Protein AF-A0A6L3JQH7-F1 (afdb_monomer)

Nearest PDB structures (foldseek):
  4fu6-assembly1_A  TM=2.295E-01  e=2.968E+00  Homo sapiens
  7hh4-assembly3_C  TM=2.468E-01  e=4.297E+00  Homo sapiens

Foldseek 3Di:
DPDPQDDPVNLLVPDFVVLVLVLLAWDFDPPDPDPFTKTFHADPVRHTDPQRMWTADPVRQWIARPVVRDIDGLLRVCLVCVVSHPPDDPPQDSVNSSSVVSCVSVVNDDPPPPPPPVVPPPPDDPDDPVVDDDDDDDPPD

Organism: NCBI:txid246787

Sequence (141 aa):
MWNGDLTYDDFLQRLNIQDILIDAGYHLNKRDGLRYPSYVRMDSEGRRIRGDKFIVMPNGKCCFKAQEQKVYNIISFIKEYPQFFAEYRAGVSPDRLVNLVCNRLLNHPIEERSTRIIQPKRDVKPFDITDYEIHRFNPQD

Secondary structure (DSSP, 8-state):
-------HHHHHHH--HHHHHHHTT-EE-TTS--SS-EEEEE-TTSPEEEEEEEEE-TTSSEEEETTTTEEEEHHHHHHH-GGGSTT--TT--HHHHHHHHHHHHTT-PPP------------SPPP-GGGS------TT-

Mean predicted aligned error: 11.46 Å

Solvent-accessible surface area (backbone atoms only — not comparable to full-atom values): 9009 Å² total; per-residue (Å²): 132,84,71,92,71,79,50,75,65,52,50,65,70,76,53,45,33,62,59,55,40,43,68,48,58,31,40,79,49,88,84,71,88,61,95,50,62,31,32,33,34,59,45,98,86,70,46,73,45,81,88,51,47,37,35,41,43,95,85,37,49,33,32,34,30,75,94,74,75,42,77,29,38,61,60,56,42,42,59,73,48,43,88,46,44,91,83,57,50,95,88,61,50,58,70,56,46,44,52,54,53,54,30,54,76,68,71,45,88,71,82,80,73,68,75,77,74,69,69,74,78,82,83,61,80,75,93,54,75,85,83,52,87,80,84,74,88,64,94,84,118

pLDDT: mean 84.62, std 13.69, range [33.5, 96.81]

Structure (mmCIF, N/CA/C/O backbone):
data_AF-A0A6L3JQH7-F1
#
_entry.id   AF-A0A6L3JQH7-F1
#
loop_
_atom_site.group_PDB
_atom_site.id
_atom_site.type_symbol
_atom_site.label_atom_id
_atom_site.label_alt_id
_atom_site.label_comp_id
_atom_site.label_asym_id
_atom_site.label_entity_id
_atom_site.label_seq_id
_atom_site.pdbx_PDB_ins_code
_atom_site.Cartn_x
_atom_site.Cartn_y
_atom_site.Cartn_z
_atom_site.occupancy
_atom_site.B_iso_or_equiv
_atom_site.auth_seq_id
_atom_site.auth_comp_id
_atom_site.auth_asym_id
_atom_site.auth_atom_id
_atom_site.pdbx_PDB_model_num
ATOM 1 N N . MET A 1 1 ? 1.949 -12.849 29.657 1.00 33.50 1 MET A N 1
ATOM 2 C CA . MET A 1 1 ? 1.418 -13.629 28.521 1.00 33.50 1 MET A CA 1
ATOM 3 C C . MET A 1 1 ? 1.132 -12.626 27.417 1.00 33.50 1 MET A C 1
ATOM 5 O O . MET A 1 1 ? 0.281 -11.771 27.615 1.00 33.50 1 MET A O 1
ATOM 9 N N . TRP A 1 2 ? 1.948 -12.602 26.362 1.00 35.94 2 TRP A N 1
ATOM 10 C CA . TRP A 1 2 ? 1.758 -11.697 25.224 1.00 35.94 2 TRP A CA 1
ATOM 11 C C . TRP A 1 2 ? 0.593 -12.255 24.404 1.00 35.94 2 TRP A C 1
ATOM 13 O O . TRP A 1 2 ? 0.719 -13.316 23.797 1.00 35.94 2 TRP A O 1
ATOM 23 N N . ASN A 1 3 ? -0.568 -11.607 24.489 1.00 40.75 3 ASN A N 1
ATOM 24 C CA . ASN A 1 3 ? -1.691 -11.901 23.603 1.00 40.75 3 ASN A CA 1
ATOM 25 C C . ASN A 1 3 ? -1.202 -11.682 22.168 1.00 40.75 3 ASN A C 1
ATOM 27 O O . ASN A 1 3 ? -0.488 -10.712 21.940 1.00 40.75 3 ASN A O 1
ATOM 31 N N . GLY A 1 4 ? -1.514 -12.606 21.257 1.00 53.91 4 GLY A N 1
ATOM 32 C CA . GLY A 1 4 ? -0.961 -12.729 19.900 1.00 53.91 4 GLY A CA 1
ATOM 33 C C . GLY A 1 4 ? -1.276 -11.591 18.921 1.00 53.91 4 GLY A C 1
ATOM 34 O O . GLY A 1 4 ? -1.608 -11.857 17.770 1.00 53.91 4 GLY A O 1
ATOM 35 N N . ASP A 1 5 ? -1.163 -10.344 19.363 1.00 60.66 5 ASP A N 1
ATOM 36 C CA . ASP A 1 5 ? -1.181 -9.150 18.538 1.00 60.66 5 ASP A CA 1
ATOM 37 C C . ASP A 1 5 ? 0.161 -9.071 17.794 1.00 60.66 5 ASP A C 1
ATOM 39 O O . ASP A 1 5 ? 1.214 -8.876 18.406 1.00 60.66 5 ASP A O 1
ATOM 43 N N . LEU A 1 6 ? 0.139 -9.265 16.471 1.00 67.00 6 LEU A N 1
ATOM 44 C CA . LEU A 1 6 ? 1.335 -9.101 15.643 1.00 67.00 6 LEU A CA 1
ATOM 45 C C . LEU A 1 6 ? 1.865 -7.672 15.763 1.00 67.00 6 LEU A C 1
ATOM 47 O O . LEU A 1 6 ? 1.110 -6.698 15.689 1.00 67.00 6 LEU A O 1
ATOM 51 N N . THR A 1 7 ? 3.180 -7.552 15.931 1.00 77.75 7 THR A N 1
ATOM 52 C CA . THR A 1 7 ? 3.836 -6.250 15.986 1.00 77.75 7 THR A CA 1
ATOM 53 C C . THR A 1 7 ? 4.072 -5.707 14.583 1.00 77.75 7 THR A C 1
ATOM 55 O O . THR A 1 7 ? 4.025 -6.426 13.585 1.00 77.75 7 THR A O 1
ATOM 58 N N . TYR A 1 8 ? 4.363 -4.411 14.487 1.00 74.88 8 TYR A N 1
ATOM 59 C CA . TYR A 1 8 ? 4.655 -3.801 13.195 1.00 74.88 8 TYR A CA 1
ATOM 60 C C . TYR A 1 8 ? 5.858 -4.452 12.483 1.00 74.88 8 TYR A C 1
ATOM 62 O O . TYR A 1 8 ? 5.837 -4.645 11.265 1.00 74.88 8 TYR A O 1
ATOM 70 N N . ASP A 1 9 ? 6.880 -4.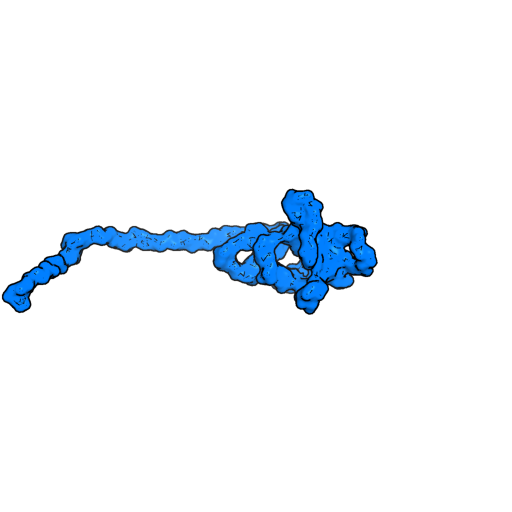835 13.249 1.00 82.62 9 ASP A N 1
ATOM 71 C CA . ASP A 1 9 ? 8.067 -5.498 12.712 1.00 82.62 9 ASP A CA 1
ATOM 72 C C . ASP A 1 9 ? 7.724 -6.876 12.124 1.00 82.62 9 ASP A C 1
ATOM 74 O O . ASP A 1 9 ? 8.203 -7.225 11.045 1.00 82.62 9 ASP A O 1
ATOM 78 N N . ASP A 1 10 ? 6.790 -7.610 12.746 1.00 84.25 10 ASP A N 1
ATOM 79 C CA . ASP A 1 10 ? 6.310 -8.888 12.212 1.00 84.25 10 ASP A CA 1
ATOM 80 C C . ASP A 1 10 ? 5.712 -8.736 10.806 1.00 84.25 10 ASP A C 1
ATOM 82 O O . ASP A 1 10 ? 5.978 -9.562 9.927 1.00 84.25 10 ASP A O 1
ATOM 86 N N . PHE A 1 11 ? 4.933 -7.675 10.557 1.00 85.12 11 PHE A N 1
ATOM 87 C CA . PHE A 1 11 ? 4.382 -7.415 9.223 1.00 85.12 11 PHE A CA 1
ATOM 88 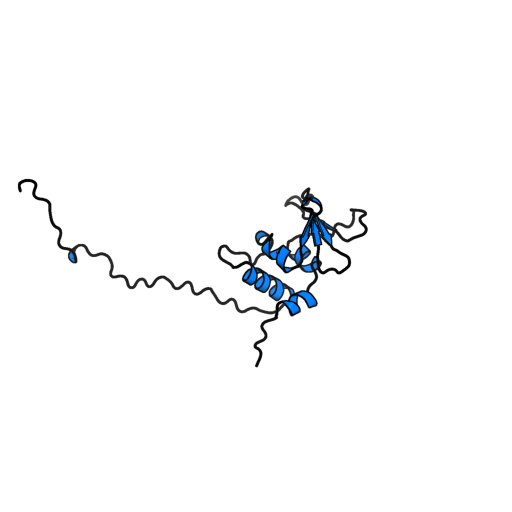C C . PHE A 1 11 ? 5.488 -7.146 8.206 1.00 85.12 11 PHE A C 1
ATOM 90 O O . PHE A 1 11 ? 5.460 -7.694 7.104 1.00 85.12 11 PHE A O 1
ATOM 97 N N . LEU A 1 12 ? 6.484 -6.337 8.577 1.00 84.19 12 LEU A N 1
ATOM 98 C CA . LEU A 1 12 ? 7.611 -6.023 7.703 1.00 84.19 12 LEU A CA 1
ATOM 99 C C . LEU A 1 12 ? 8.453 -7.252 7.375 1.00 84.19 12 LEU A C 1
ATOM 101 O O . LEU A 1 12 ? 8.997 -7.327 6.273 1.00 84.19 12 LEU A O 1
ATOM 105 N N . GLN A 1 13 ? 8.560 -8.217 8.286 1.00 87.12 13 GLN A N 1
ATOM 106 C CA . GLN A 1 13 ? 9.299 -9.451 8.045 1.00 87.12 13 GLN A CA 1
ATOM 107 C C . GLN A 1 13 ? 8.525 -10.408 7.133 1.00 87.12 13 GLN A C 1
ATOM 109 O O . GLN A 1 13 ? 9.094 -10.908 6.158 1.00 87.12 13 GLN A O 1
ATOM 114 N N . ARG A 1 14 ? 7.232 -10.616 7.403 1.00 89.94 14 ARG A N 1
ATOM 115 C CA . ARG A 1 14 ? 6.431 -11.685 6.782 1.00 89.94 14 ARG A CA 1
ATOM 116 C C . ARG A 1 14 ? 5.778 -11.306 5.456 1.00 89.94 14 ARG A C 1
ATOM 118 O O . ARG A 1 14 ? 5.554 -12.191 4.640 1.00 89.94 14 ARG A O 1
ATOM 125 N N . LEU A 1 15 ? 5.492 -10.025 5.228 1.00 92.19 15 LEU A N 1
ATOM 126 C CA . LEU A 1 15 ? 4.837 -9.559 4.004 1.00 92.19 15 LEU A CA 1
ATOM 127 C C . LEU A 1 15 ? 5.833 -8.962 3.004 1.00 92.19 15 LEU A C 1
ATOM 129 O O . LEU A 1 15 ? 6.898 -8.434 3.360 1.00 92.19 15 LEU A O 1
ATOM 133 N N . ASN A 1 16 ? 5.474 -9.040 1.725 1.00 94.19 16 ASN A N 1
ATOM 134 C CA . ASN A 1 16 ? 6.147 -8.364 0.626 1.00 94.19 16 ASN A CA 1
ATOM 135 C C . ASN A 1 16 ? 5.252 -7.238 0.092 1.00 94.19 16 ASN A C 1
ATOM 137 O O . ASN A 1 16 ? 4.027 -7.332 0.114 1.00 94.19 16 ASN A O 1
ATOM 141 N N . ILE A 1 17 ? 5.851 -6.175 -0.450 1.00 95.94 17 ILE A N 1
ATOM 142 C CA . ILE A 1 17 ? 5.068 -5.103 -1.085 1.00 95.94 17 ILE A CA 1
ATOM 143 C C . ILE A 1 17 ? 4.275 -5.614 -2.298 1.00 95.94 17 ILE A C 1
ATOM 145 O O . ILE A 1 17 ? 3.256 -5.036 -2.659 1.00 95.94 17 ILE A O 1
ATOM 149 N N . GLN A 1 18 ? 4.726 -6.707 -2.920 1.00 95.56 18 GLN A N 1
ATOM 150 C CA . GLN A 1 18 ? 4.017 -7.365 -4.016 1.00 95.56 18 GLN A CA 1
ATOM 151 C C . GLN A 1 18 ? 2.651 -7.890 -3.580 1.00 95.56 18 GLN A C 1
ATOM 153 O O . GLN A 1 18 ? 1.683 -7.686 -4.305 1.00 95.56 18 GLN A O 1
ATOM 158 N N . ASP A 1 19 ? 2.565 -8.490 -2.391 1.00 95.12 19 ASP A N 1
ATOM 159 C CA . ASP A 1 19 ? 1.310 -9.026 -1.857 1.00 95.12 19 ASP A CA 1
ATOM 160 C C . ASP A 1 19 ? 0.292 -7.897 -1.666 1.00 95.12 19 ASP A C 1
ATOM 162 O O . ASP A 1 19 ? -0.859 -8.017 -2.071 1.00 95.12 19 ASP A O 1
ATOM 166 N N . ILE A 1 20 ? 0.754 -6.750 -1.154 1.00 96.00 20 ILE A N 1
ATOM 167 C CA . ILE A 1 20 ? -0.062 -5.539 -0.984 1.00 96.00 20 ILE A CA 1
ATOM 168 C C . ILE A 1 20 ? -0.534 -4.978 -2.328 1.00 96.00 20 ILE A C 1
ATOM 170 O O . ILE A 1 20 ? -1.684 -4.569 -2.460 1.00 96.00 20 ILE A O 1
ATOM 174 N N . LEU A 1 21 ? 0.343 -4.939 -3.334 1.00 96.81 21 LEU A N 1
ATOM 175 C CA . LEU A 1 21 ? -0.014 -4.448 -4.665 1.00 96.81 21 LEU A CA 1
ATOM 176 C C . LEU A 1 21 ? -1.056 -5.354 -5.328 1.00 96.81 21 LEU A C 1
ATOM 178 O O . LEU A 1 21 ? -2.009 -4.848 -5.917 1.00 96.81 21 LEU A O 1
ATOM 182 N N . ILE A 1 22 ? -0.894 -6.673 -5.219 1.00 95.75 22 ILE A N 1
ATOM 183 C CA . ILE A 1 22 ? -1.853 -7.650 -5.751 1.00 95.75 22 ILE A CA 1
ATOM 184 C C . ILE A 1 22 ? -3.207 -7.501 -5.057 1.00 95.75 22 ILE A C 1
ATOM 186 O O . ILE A 1 22 ? -4.235 -7.433 -5.729 1.00 95.75 22 ILE A O 1
ATOM 190 N N . ASP A 1 23 ? -3.199 -7.379 -3.733 1.00 95.12 23 ASP A N 1
ATOM 191 C CA . ASP A 1 23 ? -4.397 -7.174 -2.922 1.00 95.12 23 ASP A CA 1
ATOM 192 C C . ASP A 1 23 ? -5.133 -5.868 -3.266 1.00 95.12 23 ASP A C 1
ATOM 194 O O . ASP A 1 23 ? -6.353 -5.849 -3.395 1.00 95.12 23 ASP A O 1
ATOM 198 N N . ALA A 1 24 ? -4.381 -4.802 -3.550 1.00 95.38 24 ALA A N 1
ATOM 199 C CA . ALA A 1 24 ? -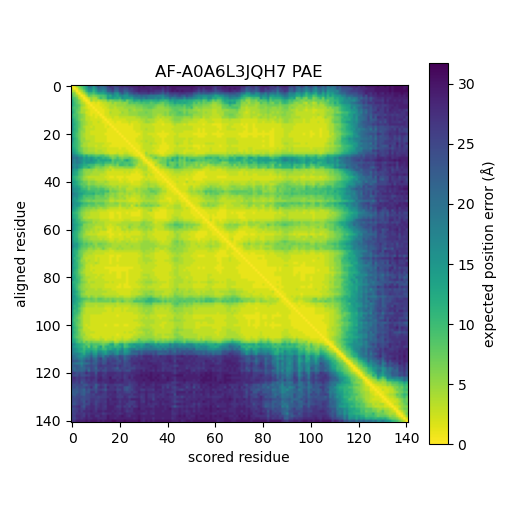4.898 -3.525 -4.041 1.00 95.38 24 ALA A CA 1
ATOM 200 C C . ALA A 1 24 ? -5.403 -3.567 -5.506 1.00 95.38 24 ALA A C 1
ATOM 202 O O . ALA A 1 24 ? -5.766 -2.531 -6.075 1.00 95.38 24 ALA A O 1
ATOM 203 N N . GLY A 1 25 ? -5.398 -4.740 -6.150 1.00 94.44 25 GLY A N 1
ATOM 204 C CA . GLY A 1 25 ? -5.898 -4.954 -7.510 1.00 94.44 25 GLY A CA 1
ATOM 205 C C . GLY A 1 25 ? -4.877 -4.706 -8.625 1.00 94.44 25 GLY A C 1
ATOM 206 O O . GLY A 1 25 ? -5.252 -4.590 -9.798 1.00 94.44 25 GLY A O 1
ATOM 207 N N . TYR A 1 26 ? -3.584 -4.610 -8.306 1.00 95.88 26 TYR A N 1
ATOM 208 C CA . TYR A 1 26 ? -2.539 -4.500 -9.320 1.00 95.88 26 TYR A CA 1
ATOM 209 C C . TYR A 1 26 ? -2.095 -5.866 -9.827 1.00 95.88 26 TYR A C 1
ATOM 211 O O . TYR A 1 26 ? -2.054 -6.863 -9.117 1.00 95.88 26 TYR A O 1
ATOM 219 N N . HIS A 1 27 ? -1.675 -5.884 -11.085 1.00 93.88 27 HIS A N 1
ATOM 220 C CA . HIS A 1 27 ? -1.242 -7.083 -11.776 1.00 93.88 27 HIS A CA 1
ATOM 221 C C . HIS A 1 27 ? 0.192 -6.922 -12.260 1.00 93.88 27 HIS A C 1
ATOM 223 O O . HIS A 1 27 ? 0.590 -5.847 -12.719 1.00 93.88 27 HIS A O 1
ATOM 229 N N . LEU A 1 28 ?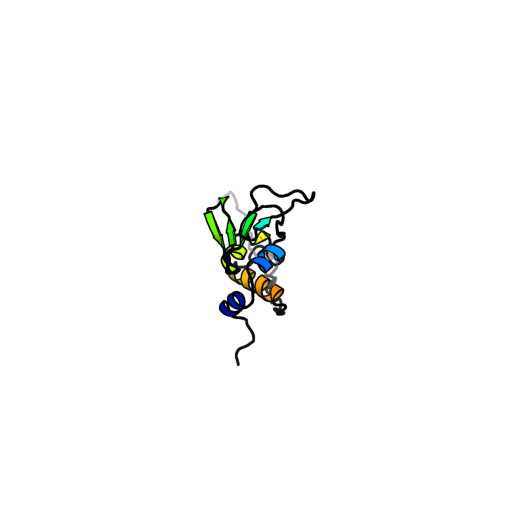 0.957 -8.013 -12.196 1.00 93.94 28 LEU A N 1
ATOM 230 C CA . LEU A 1 28 ? 2.321 -8.045 -12.706 1.00 93.94 28 LEU A CA 1
ATOM 231 C C . LEU A 1 28 ? 2.328 -7.774 -14.218 1.00 93.94 28 LEU A C 1
ATOM 233 O O . LEU A 1 28 ? 1.778 -8.529 -15.024 1.00 93.94 28 LEU A O 1
ATOM 237 N N . ASN A 1 29 ? 3.010 -6.709 -14.614 1.00 92.25 29 ASN A N 1
ATOM 238 C CA . ASN A 1 29 ? 3.127 -6.279 -15.993 1.00 92.25 29 ASN A CA 1
ATOM 239 C C . ASN A 1 29 ? 4.305 -6.978 -16.684 1.00 92.25 29 ASN A C 1
ATOM 241 O O . ASN A 1 29 ? 5.427 -6.479 -16.713 1.00 92.25 29 ASN A O 1
ATOM 245 N N . LYS A 1 30 ? 4.032 -8.134 -17.294 1.00 85.50 30 LYS A N 1
ATOM 246 C CA . LYS A 1 30 ? 5.051 -8.967 -17.962 1.00 85.50 30 LYS A CA 1
ATOM 247 C C . LYS A 1 30 ? 5.669 -8.345 -19.226 1.00 85.50 30 LYS A C 1
ATOM 249 O O . LYS A 1 30 ? 6.651 -8.873 -19.732 1.00 85.50 30 LYS A O 1
ATOM 254 N N . ARG A 1 31 ? 5.086 -7.274 -19.780 1.00 77.56 31 ARG A N 1
ATOM 255 C CA . ARG A 1 31 ? 5.408 -6.754 -21.128 1.00 77.56 31 ARG A CA 1
ATOM 256 C C . ARG A 1 31 ? 6.204 -5.447 -21.133 1.00 77.56 31 ARG A C 1
ATOM 258 O O . ARG A 1 31 ? 6.229 -4.764 -22.150 1.00 77.56 31 ARG A O 1
ATOM 265 N N . ASP A 1 32 ? 6.787 -5.041 -20.010 1.00 79.50 32 ASP A N 1
ATOM 266 C CA . ASP A 1 32 ? 7.302 -3.673 -19.869 1.00 79.50 32 ASP A CA 1
ATOM 267 C C . ASP A 1 32 ? 8.802 -3.494 -20.143 1.00 79.50 32 ASP A C 1
ATOM 269 O O . ASP A 1 32 ? 9.250 -2.354 -20.244 1.00 79.50 32 ASP A O 1
ATOM 273 N N . GLY A 1 33 ? 9.554 -4.592 -20.274 1.00 79.75 33 GLY A N 1
ATOM 274 C CA . GLY A 1 33 ? 10.988 -4.576 -20.575 1.00 79.75 33 GLY A CA 1
ATOM 275 C C . GLY A 1 33 ? 11.875 -3.958 -19.486 1.00 79.75 33 GLY A C 1
ATOM 276 O O . GLY A 1 33 ? 13.061 -3.746 -19.730 1.00 79.75 33 GLY A O 1
ATOM 277 N N . LEU A 1 34 ? 11.340 -3.648 -18.300 1.00 85.19 34 LEU A N 1
ATOM 278 C CA . LEU A 1 34 ? 12.122 -3.132 -17.185 1.00 85.19 34 LEU A CA 1
ATOM 279 C C . LEU A 1 34 ? 12.879 -4.251 -16.477 1.00 85.19 34 LEU A C 1
ATOM 281 O O . LEU A 1 34 ? 12.444 -5.396 -16.386 1.00 85.19 34 LEU A O 1
ATOM 285 N N . ARG A 1 35 ? 14.012 -3.865 -15.885 1.00 86.44 35 ARG A N 1
ATOM 286 C CA . ARG A 1 35 ? 14.830 -4.744 -15.043 1.00 86.44 35 ARG A CA 1
ATOM 287 C C . ARG A 1 35 ? 14.096 -5.219 -13.787 1.00 86.44 35 ARG A C 1
ATOM 289 O O . ARG A 1 35 ? 14.392 -6.297 -13.283 1.00 86.44 35 ARG A O 1
ATOM 296 N N . TYR A 1 36 ? 13.197 -4.394 -13.256 1.00 90.69 36 TYR A N 1
ATOM 297 C CA . TYR A 1 36 ? 12.500 -4.658 -12.003 1.00 90.69 36 TYR A CA 1
ATOM 298 C C . TYR A 1 36 ? 11.012 -4.916 -12.240 1.00 90.69 36 TYR A C 1
ATOM 300 O O . TYR A 1 36 ? 10.431 -4.260 -13.111 1.00 90.69 36 TYR A O 1
ATOM 308 N N . PRO A 1 37 ? 10.384 -5.823 -11.462 1.00 93.88 37 PRO A N 1
ATOM 309 C CA . PRO A 1 37 ? 8.969 -6.133 -11.608 1.00 93.88 37 PRO A CA 1
ATOM 310 C C . PRO A 1 37 ? 8.123 -4.871 -11.496 1.00 93.88 37 PRO A C 1
ATOM 312 O O . PRO A 1 37 ? 8.288 -4.087 -10.558 1.00 93.88 37 PRO A O 1
ATOM 315 N N . SER A 1 38 ? 7.197 -4.683 -12.430 1.00 94.56 38 SER A N 1
ATOM 316 C CA . SER A 1 38 ? 6.243 -3.588 -12.356 1.00 94.56 38 SER A CA 1
ATOM 317 C C . SER A 1 38 ? 4.813 -4.085 -12.296 1.00 94.56 38 SER A C 1
ATOM 319 O O . SER A 1 38 ? 4.467 -5.121 -12.856 1.00 94.56 38 SER A O 1
ATOM 321 N N . TYR A 1 39 ? 3.987 -3.329 -11.593 1.00 95.81 39 TYR A N 1
ATOM 322 C CA . TYR A 1 39 ? 2.609 -3.653 -11.285 1.00 95.81 39 TYR A CA 1
ATOM 323 C C . TYR A 1 39 ? 1.718 -2.536 -11.812 1.00 95.81 39 TYR A C 1
ATOM 325 O O . TYR A 1 39 ? 2.011 -1.353 -11.620 1.00 95.81 39 TYR A O 1
ATOM 333 N N . VAL A 1 40 ? 0.667 -2.912 -12.536 1.00 94.88 40 VAL A N 1
ATOM 334 C CA . VAL A 1 40 ? -0.264 -1.989 -13.200 1.00 94.88 40 VAL A CA 1
ATOM 335 C C . VAL A 1 40 ? -1.693 -2.378 -12.879 1.00 94.88 40 VAL A C 1
ATOM 337 O O . VAL A 1 40 ? -1.984 -3.554 -12.661 1.00 94.88 40 VAL A O 1
ATOM 340 N N . ARG A 1 41 ? -2.588 -1.398 -12.882 1.00 93.69 41 ARG A N 1
ATOM 341 C CA . ARG A 1 41 ? -4.014 -1.633 -12.677 1.00 93.69 41 ARG A CA 1
ATOM 342 C C . ARG A 1 41 ? -4.772 -1.581 -14.000 1.00 93.69 41 ARG A C 1
ATOM 344 O O . ARG A 1 41 ? -4.388 -0.854 -14.923 1.00 93.69 41 ARG A O 1
ATOM 351 N N . MET A 1 42 ? -5.828 -2.378 -14.084 1.00 91.00 42 MET A N 1
ATOM 352 C CA . MET A 1 42 ? -6.734 -2.417 -15.228 1.00 91.00 42 MET A CA 1
ATOM 353 C C . MET A 1 42 ? -8.030 -1.682 -14.879 1.00 91.00 42 MET A C 1
ATOM 355 O O . MET A 1 42 ? -8.439 -1.667 -13.720 1.00 91.00 42 MET A O 1
ATOM 359 N N . ASP A 1 43 ? -8.644 -1.045 -15.870 1.00 90.50 43 ASP A N 1
ATOM 360 C CA . ASP A 1 43 ? -9.997 -0.513 -15.764 1.00 90.50 43 ASP A CA 1
ATOM 361 C C . ASP A 1 43 ? -11.032 -1.654 -15.821 1.00 90.50 43 ASP A C 1
ATOM 363 O O . ASP A 1 43 ? -10.697 -2.827 -16.011 1.00 90.50 43 ASP A O 1
ATOM 36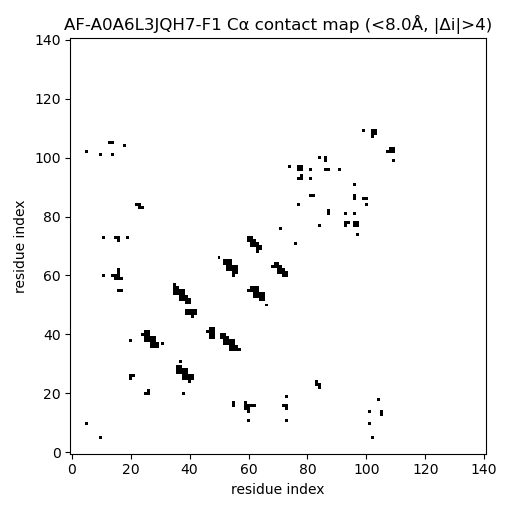7 N N . SER A 1 44 ? -12.310 -1.311 -15.661 1.00 89.00 44 SER A N 1
ATOM 368 C CA . SER A 1 44 ? -13.423 -2.267 -15.747 1.00 89.00 44 SER A CA 1
ATOM 369 C C . SER A 1 44 ? -13.562 -2.936 -17.119 1.00 89.00 44 SER A C 1
ATOM 371 O O . SER A 1 44 ? -14.189 -3.984 -17.225 1.00 89.00 44 SER A O 1
ATOM 373 N N . GLU A 1 45 ? -12.987 -2.348 -18.169 1.00 91.31 45 GLU A N 1
ATOM 374 C CA . GLU A 1 45 ? -12.977 -2.881 -19.534 1.00 91.31 45 GLU A CA 1
ATOM 375 C C . GLU A 1 45 ? -11.726 -3.741 -19.813 1.00 91.31 45 GLU A C 1
ATOM 377 O O . GLU A 1 45 ? -11.508 -4.188 -20.939 1.00 91.31 45 GLU A O 1
ATOM 382 N N . GLY A 1 46 ? -10.878 -3.979 -18.803 1.00 87.25 46 GLY A N 1
ATOM 383 C CA . GLY A 1 46 ? -9.645 -4.758 -18.928 1.00 87.25 46 GLY A CA 1
ATOM 384 C C . GLY A 1 46 ? -8.501 -4.014 -19.625 1.00 87.25 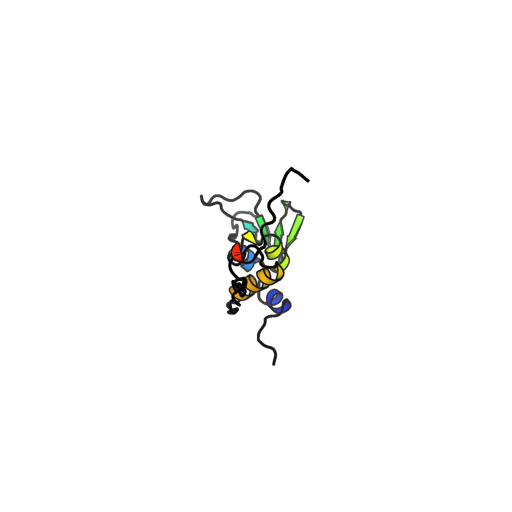46 GLY A C 1
ATOM 385 O O . GLY A 1 46 ? -7.476 -4.619 -19.954 1.00 87.25 46 GLY A O 1
ATOM 386 N N . ARG A 1 47 ? -8.633 -2.706 -19.859 1.00 90.44 47 ARG A N 1
ATOM 387 C CA . ARG A 1 47 ? -7.570 -1.864 -20.415 1.00 90.44 47 ARG A CA 1
ATOM 388 C C . ARG A 1 47 ? -6.693 -1.337 -19.294 1.00 90.44 47 ARG A C 1
ATOM 390 O O . ARG A 1 47 ? -7.137 -1.044 -18.191 1.00 90.44 47 ARG A O 1
ATOM 397 N N . ARG A 1 48 ? -5.413 -1.147 -19.591 1.00 90.25 48 ARG A N 1
ATOM 398 C CA . ARG A 1 48 ? -4.460 -0.609 -18.621 1.00 90.25 48 ARG A CA 1
ATOM 399 C C . ARG A 1 48 ? -4.765 0.854 -18.287 1.00 90.25 48 ARG A C 1
ATOM 401 O O . ARG A 1 48 ? -4.776 1.699 -19.185 1.00 90.25 48 ARG A O 1
ATOM 408 N N . ILE A 1 49 ? -4.868 1.166 -16.995 1.00 91.38 49 ILE A N 1
ATOM 409 C CA . ILE A 1 49 ? -4.961 2.545 -16.507 1.00 91.38 49 ILE A CA 1
ATOM 410 C C . ILE A 1 49 ? -3.604 3.226 -16.721 1.00 91.38 49 ILE A C 1
ATOM 412 O O . ILE A 1 49 ? -2.559 2.769 -16.244 1.00 91.38 49 ILE A O 1
ATOM 416 N N . ARG A 1 50 ? -3.592 4.313 -17.499 1.00 87.25 50 ARG A N 1
ATOM 417 C CA . ARG A 1 50 ? -2.363 5.065 -17.785 1.00 87.25 50 ARG A CA 1
ATOM 418 C C . ARG A 1 50 ? -1.886 5.802 -16.534 1.00 87.25 50 ARG A C 1
ATOM 420 O O . ARG A 1 50 ? -2.683 6.363 -15.797 1.00 87.25 50 ARG A O 1
ATOM 427 N N . GLY A 1 51 ? -0.572 5.806 -16.317 1.00 87.00 51 GLY A N 1
ATOM 428 C CA . GLY A 1 51 ? 0.075 6.456 -15.169 1.00 87.00 51 GLY A CA 1
ATOM 429 C C . GLY A 1 51 ? 0.031 5.664 -13.860 1.00 87.00 51 GLY A C 1
ATOM 430 O O . GLY A 1 51 ? 0.902 5.829 -13.011 1.00 87.00 51 GLY A O 1
ATOM 431 N N . ASP A 1 52 ? -0.887 4.710 -13.729 1.00 91.38 52 ASP A N 1
ATOM 432 C CA . ASP A 1 52 ? -1.012 3.911 -12.513 1.00 91.38 52 ASP A CA 1
ATOM 433 C C . ASP A 1 52 ? -0.083 2.687 -12.555 1.00 91.38 52 ASP A C 1
ATOM 435 O O . ASP A 1 52 ? -0.452 1.585 -12.977 1.00 91.38 52 ASP A O 1
ATOM 439 N N . LYS A 1 53 ? 1.194 2.928 -12.230 1.00 94.44 53 LYS A N 1
ATOM 440 C CA . LYS A 1 53 ? 2.278 1.941 -12.294 1.00 94.44 53 LYS A CA 1
ATOM 441 C C . LYS A 1 53 ? 3.209 2.059 -11.090 1.00 94.44 53 LYS A C 1
ATOM 443 O O . LYS A 1 53 ? 3.794 3.118 -10.864 1.00 94.44 53 LYS A O 1
ATOM 448 N N . PHE A 1 54 ? 3.456 0.932 -10.431 1.00 96.44 54 PHE A N 1
ATOM 449 C CA . PHE A 1 54 ? 4.468 0.791 -9.386 1.00 96.44 54 PHE A CA 1
ATOM 450 C C . PHE A 1 54 ? 5.586 -0.140 -9.843 1.00 96.44 54 PHE A C 1
ATOM 452 O O . PHE A 1 54 ? 5.341 -1.117 -10.544 1.00 96.44 54 PHE A O 1
ATOM 459 N N . ILE A 1 55 ? 6.824 0.165 -9.464 1.00 95.38 55 ILE A N 1
ATOM 460 C CA . ILE A 1 55 ? 8.001 -0.666 -9.732 1.00 95.38 55 ILE A CA 1
ATOM 461 C C . ILE A 1 55 ? 8.509 -1.187 -8.394 1.00 95.38 55 ILE A C 1
ATOM 463 O O . ILE A 1 55 ? 8.811 -0.400 -7.501 1.00 95.38 55 ILE A O 1
ATOM 467 N N . VAL A 1 56 ? 8.591 -2.500 -8.236 1.00 96.00 56 VAL A N 1
ATOM 468 C CA . VAL A 1 56 ? 9.038 -3.129 -6.992 1.00 96.00 56 VAL A CA 1
ATOM 469 C C . VAL A 1 56 ? 10.558 -3.142 -6.947 1.00 96.00 56 VAL A C 1
ATOM 471 O O . VAL A 1 56 ? 11.215 -3.550 -7.901 1.00 96.00 56 VAL A O 1
ATOM 474 N N . MET A 1 57 ? 11.128 -2.679 -5.837 1.00 93.38 57 MET A N 1
ATOM 475 C CA . MET A 1 57 ? 12.575 -2.695 -5.643 1.00 93.38 57 MET A CA 1
ATOM 476 C C . MET A 1 57 ? 13.102 -4.119 -5.409 1.00 93.38 57 MET A C 1
ATOM 478 O O . MET A 1 57 ? 12.350 -4.977 -4.946 1.00 93.38 57 MET A O 1
ATOM 482 N N . PRO A 1 58 ? 14.403 -4.382 -5.649 1.00 88.19 58 PRO A N 1
ATOM 483 C CA . PRO A 1 58 ? 14.995 -5.717 -5.503 1.00 88.19 58 PRO A CA 1
ATOM 484 C C . PRO A 1 58 ? 14.762 -6.392 -4.149 1.00 88.19 58 PRO A C 1
ATOM 486 O O . PRO A 1 58 ? 14.660 -7.611 -4.084 1.00 88.19 58 PRO A O 1
ATOM 489 N N . ASN A 1 59 ? 14.666 -5.612 -3.069 1.00 88.00 59 ASN A N 1
ATOM 490 C CA . ASN A 1 59 ? 14.430 -6.140 -1.725 1.00 88.00 59 ASN A CA 1
ATOM 491 C C . ASN A 1 59 ? 12.992 -6.651 -1.507 1.00 88.00 59 ASN A C 1
ATOM 493 O O . ASN A 1 59 ? 12.729 -7.284 -0.490 1.00 88.00 59 ASN A O 1
ATOM 497 N N . GLY A 1 60 ? 12.049 -6.343 -2.406 1.00 88.81 60 GLY A N 1
ATOM 498 C CA . GLY A 1 60 ? 10.634 -6.686 -2.258 1.00 88.81 60 GLY A CA 1
ATOM 499 C C . GLY A 1 60 ? 9.931 -6.007 -1.074 1.00 88.81 60 GLY A C 1
ATOM 500 O O . GLY A 1 60 ? 8.805 -6.349 -0.738 1.00 88.81 60 GLY A O 1
ATOM 501 N N . LYS A 1 61 ? 10.559 -5.044 -0.400 1.00 92.50 61 LYS A N 1
ATOM 502 C CA . LYS A 1 61 ? 9.955 -4.374 0.766 1.00 92.50 61 LYS A CA 1
ATOM 503 C C . LYS A 1 61 ? 9.341 -3.026 0.419 1.00 92.50 61 LYS A C 1
ATOM 505 O O . LYS A 1 61 ? 8.468 -2.547 1.139 1.00 92.50 61 LYS A O 1
ATOM 510 N N . CYS A 1 62 ? 9.758 -2.447 -0.704 1.00 94.69 62 CYS A N 1
ATOM 511 C CA . CYS A 1 62 ? 9.283 -1.153 -1.160 1.00 94.69 62 CYS A CA 1
ATOM 512 C C . CYS A 1 62 ? 8.978 -1.158 -2.660 1.00 94.69 62 CYS A C 1
ATOM 514 O O . CYS A 1 62 ? 9.606 -1.874 -3.445 1.00 94.69 62 CYS A O 1
ATOM 516 N N . CYS A 1 63 ? 8.055 -0.297 -3.068 1.00 95.94 63 CYS A N 1
ATOM 517 C CA . CYS A 1 63 ? 7.778 0.011 -4.460 1.00 95.94 63 CYS A CA 1
ATOM 518 C C . CYS A 1 63 ? 7.958 1.505 -4.734 1.00 95.94 63 CYS A C 1
ATOM 520 O O . CYS A 1 63 ? 7.856 2.343 -3.841 1.00 95.94 63 CYS A O 1
ATOM 522 N N . PHE A 1 64 ? 8.224 1.839 -5.986 1.00 95.62 64 PHE A N 1
ATOM 523 C CA . PHE A 1 64 ? 8.478 3.190 -6.451 1.00 95.62 64 PHE A CA 1
ATOM 524 C C . PHE A 1 64 ? 7.472 3.576 -7.529 1.00 95.62 64 PHE A C 1
ATOM 526 O O . PHE A 1 64 ? 7.245 2.815 -8.476 1.00 95.62 64 PHE A O 1
ATOM 533 N N . LYS A 1 65 ? 6.902 4.776 -7.410 1.00 94.50 65 LYS A N 1
ATOM 534 C CA . LYS A 1 65 ? 6.042 5.369 -8.435 1.00 94.50 65 LYS A CA 1
ATOM 535 C C . LYS A 1 65 ? 6.788 6.500 -9.125 1.00 94.50 65 LYS A C 1
ATOM 537 O O . LYS A 1 65 ? 6.927 7.592 -8.584 1.00 94.50 65 LYS A O 1
ATOM 542 N N . ALA A 1 66 ? 7.259 6.231 -10.343 1.00 87.62 66 ALA A N 1
ATOM 543 C CA . ALA A 1 66 ? 8.145 7.137 -11.078 1.00 87.62 66 ALA A CA 1
ATOM 544 C C . ALA A 1 66 ? 7.541 8.523 -11.337 1.00 87.62 66 ALA A C 1
ATOM 546 O O . ALA A 1 66 ? 8.255 9.516 -11.267 1.00 87.62 66 ALA A O 1
ATOM 547 N N . GLN A 1 67 ? 6.232 8.593 -11.594 1.00 87.81 67 GLN A N 1
ATOM 548 C CA . GLN A 1 67 ? 5.543 9.861 -11.853 1.00 87.81 67 GLN A CA 1
ATOM 549 C C . GLN A 1 67 ? 5.529 10.791 -10.635 1.00 87.81 67 GLN A C 1
ATOM 551 O O . GLN A 1 67 ? 5.591 12.002 -10.794 1.00 87.81 67 GLN A O 1
ATOM 556 N N . GLU A 1 68 ? 5.473 10.221 -9.432 1.00 91.69 68 GLU A N 1
ATOM 557 C CA . GLU A 1 68 ? 5.438 10.965 -8.168 1.00 91.69 68 GLU A CA 1
ATOM 558 C C . GLU A 1 68 ? 6.827 11.080 -7.526 1.00 91.69 68 GLU A C 1
ATOM 560 O O . GLU A 1 68 ? 6.978 11.726 -6.496 1.00 91.69 68 GLU A O 1
ATOM 565 N N . GLN A 1 69 ? 7.834 10.408 -8.097 1.00 91.50 69 GLN A N 1
ATOM 566 C CA . GLN A 1 69 ? 9.167 10.237 -7.513 1.00 91.50 69 GLN A CA 1
ATOM 567 C C . GLN A 1 69 ? 9.132 9.777 -6.042 1.00 91.50 69 GLN A C 1
ATOM 569 O O . GLN A 1 69 ? 10.029 10.084 -5.259 1.00 91.50 69 GLN A O 1
ATOM 574 N N . LYS A 1 70 ? 8.106 9.002 -5.668 1.00 95.31 70 LYS A N 1
ATOM 575 C CA . LYS A 1 70 ? 7.845 8.599 -4.283 1.00 95.31 70 LYS A CA 1
ATOM 576 C C . LYS A 1 70 ? 8.021 7.097 -4.096 1.00 95.31 70 LYS A C 1
ATOM 578 O O . LYS A 1 70 ? 7.673 6.282 -4.958 1.00 95.31 70 LYS A O 1
ATOM 583 N N . VAL A 1 71 ? 8.602 6.750 -2.952 1.00 95.31 71 VAL A N 1
ATOM 584 C CA . VAL A 1 71 ? 8.815 5.378 -2.498 1.00 95.31 71 VAL A CA 1
ATOM 585 C C . VAL A 1 71 ? 7.782 5.042 -1.437 1.00 95.31 71 VAL A C 1
ATOM 587 O O . VAL A 1 71 ? 7.583 5.797 -0.486 1.00 95.31 71 VAL A O 1
ATOM 590 N N . TYR A 1 72 ? 7.182 3.869 -1.577 1.00 96.25 72 TYR A N 1
ATOM 591 C CA . TYR A 1 72 ? 6.211 3.336 -0.645 1.00 96.25 72 TYR A CA 1
ATOM 592 C C . TYR A 1 72 ? 6.707 2.010 -0.078 1.00 96.25 72 TYR A C 1
ATOM 594 O O . TYR A 1 72 ? 7.138 1.135 -0.827 1.00 96.25 72 TYR A O 1
ATOM 602 N N . ASN A 1 73 ? 6.654 1.867 1.242 1.00 94.31 73 ASN A N 1
ATOM 603 C CA . ASN A 1 73 ? 6.703 0.570 1.907 1.00 94.31 73 ASN A CA 1
ATOM 604 C C . ASN A 1 73 ? 5.261 0.106 2.171 1.00 94.31 73 ASN A C 1
ATOM 606 O O . ASN A 1 73 ? 4.310 0.797 1.809 1.00 94.31 73 ASN A O 1
ATOM 610 N N . ILE A 1 74 ? 5.095 -1.051 2.808 1.00 93.31 74 ILE A N 1
ATOM 611 C CA . ILE A 1 74 ? 3.774 -1.632 3.091 1.00 93.31 74 ILE A CA 1
ATOM 612 C C . ILE A 1 74 ? 2.859 -0.630 3.811 1.00 93.31 74 ILE A C 1
ATOM 614 O O . ILE A 1 74 ? 1.737 -0.390 3.368 1.00 93.31 74 ILE A O 1
ATOM 618 N N . ILE A 1 75 ? 3.352 0.019 4.870 1.00 92.75 75 ILE A N 1
ATOM 619 C CA . ILE A 1 75 ? 2.557 1.003 5.615 1.00 92.75 75 ILE A CA 1
ATOM 620 C C . ILE A 1 75 ? 2.227 2.213 4.777 1.00 92.75 75 ILE A C 1
ATOM 622 O O . ILE A 1 75 ? 1.065 2.608 4.716 1.00 92.75 75 ILE A O 1
ATOM 626 N N . SER A 1 76 ? 3.243 2.859 4.208 1.00 95.12 76 SER A N 1
ATOM 627 C CA . SER A 1 76 ? 3.015 4.131 3.541 1.00 95.12 76 SER A CA 1
ATOM 628 C C . SER A 1 76 ? 2.135 3.944 2.315 1.00 95.12 76 SER A C 1
ATOM 630 O O . SER A 1 76 ? 1.330 4.820 2.038 1.00 95.12 76 SER A O 1
ATOM 632 N N . PHE A 1 77 ? 2.195 2.785 1.654 1.00 96.50 77 PHE A N 1
ATOM 633 C CA . PHE A 1 77 ? 1.272 2.443 0.579 1.00 96.50 77 PHE A CA 1
ATOM 634 C C . PHE A 1 77 ? -0.181 2.372 1.066 1.00 96.50 77 PHE A C 1
ATOM 636 O O . PHE A 1 77 ? -1.044 3.041 0.501 1.00 96.50 77 PHE A O 1
ATOM 643 N N . ILE A 1 78 ? -0.455 1.613 2.134 1.00 95.44 78 ILE A N 1
ATOM 644 C CA . ILE A 1 78 ? -1.820 1.457 2.666 1.00 95.44 78 ILE A CA 1
ATOM 645 C C . ILE A 1 78 ? -2.375 2.794 3.168 1.00 95.44 78 ILE A C 1
ATOM 647 O O . ILE A 1 78 ? -3.541 3.110 2.945 1.00 95.44 78 ILE A O 1
ATOM 651 N N . LYS A 1 79 ? -1.539 3.600 3.833 1.00 95.19 79 LYS A N 1
ATOM 652 C CA . LYS A 1 79 ? -1.940 4.919 4.339 1.00 95.19 79 LYS A CA 1
ATOM 653 C C . LYS A 1 79 ? -2.210 5.929 3.225 1.00 95.19 79 LYS A C 1
ATOM 655 O O . LYS A 1 79 ? -3.099 6.758 3.389 1.00 95.19 79 LYS A O 1
ATOM 660 N N . GLU A 1 80 ? -1.446 5.883 2.135 1.00 96.19 80 GLU A N 1
ATOM 661 C CA . GLU A 1 80 ? -1.617 6.800 1.002 1.00 96.19 80 GLU A CA 1
ATOM 662 C C . GLU A 1 80 ? -2.824 6.423 0.136 1.00 96.19 80 GLU A C 1
ATOM 664 O O . GLU A 1 80 ? -3.535 7.301 -0.350 1.00 96.19 80 GLU A O 1
ATOM 669 N N . TYR A 1 81 ? -3.071 5.120 -0.039 1.00 95.31 81 TYR A N 1
ATOM 670 C CA . TYR A 1 81 ? -4.130 4.604 -0.906 1.00 95.31 81 TYR A CA 1
ATOM 671 C C . TYR A 1 81 ? -5.129 3.706 -0.160 1.00 95.31 81 TYR A C 1
ATOM 673 O O . TYR A 1 81 ? -5.340 2.552 -0.551 1.00 95.31 81 TYR A O 1
ATOM 681 N N . PRO A 1 82 ? -5.783 4.208 0.902 1.00 95.75 82 PRO A N 1
ATOM 682 C CA . PRO A 1 82 ? -6.678 3.397 1.718 1.00 95.75 82 PRO A CA 1
ATOM 683 C C . PRO A 1 82 ? -7.871 2.850 0.917 1.00 95.75 82 PRO A C 1
ATOM 685 O O . PRO A 1 82 ? -8.330 1.742 1.167 1.00 95.75 82 PRO A O 1
ATOM 688 N N . GLN A 1 83 ? -8.328 3.576 -0.105 1.00 94.25 83 GLN A N 1
ATOM 689 C CA . GLN A 1 83 ? -9.455 3.210 -0.964 1.00 94.25 83 GLN A CA 1
ATOM 690 C C . GLN A 1 83 ? -9.236 1.951 -1.815 1.00 94.25 83 GLN A C 1
ATOM 692 O O . GLN A 1 83 ? -10.177 1.488 -2.453 1.00 94.25 83 GLN A O 1
ATOM 697 N N . PHE A 1 84 ? -8.012 1.421 -1.883 1.00 94.44 84 PHE A N 1
ATOM 698 C CA . PHE A 1 84 ? -7.741 0.175 -2.602 1.00 94.44 84 PHE A CA 1
ATOM 699 C C . PHE A 1 84 ? -8.021 -1.076 -1.764 1.00 94.44 84 PHE A C 1
ATOM 701 O O . PHE A 1 84 ? -7.991 -2.174 -2.309 1.00 94.44 84 PHE A O 1
ATOM 708 N N . PHE A 1 85 ? -8.324 -0.923 -0.473 1.00 95.12 85 PHE A N 1
ATOM 709 C CA . PHE A 1 85 ? -8.508 -2.032 0.459 1.00 95.12 85 PHE A CA 1
ATOM 710 C C . PHE A 1 85 ? -9.968 -2.159 0.896 1.00 95.12 85 PHE A C 1
ATOM 712 O O . PHE A 1 85 ? -10.630 -1.164 1.194 1.00 95.12 85 PHE A O 1
ATOM 719 N N . ALA A 1 86 ? -10.464 -3.395 0.980 1.00 91.88 86 ALA A N 1
ATOM 720 C CA . ALA A 1 86 ? -11.851 -3.686 1.351 1.00 91.88 86 ALA A CA 1
ATOM 721 C C . ALA A 1 86 ? -12.185 -3.276 2.799 1.00 91.88 86 ALA A C 1
ATOM 723 O O . ALA A 1 86 ? -13.334 -2.987 3.130 1.00 91.88 86 ALA A O 1
ATOM 724 N N . GLU A 1 87 ? -11.175 -3.228 3.667 1.00 91.25 87 GLU A N 1
ATOM 725 C CA . GLU A 1 87 ? -11.296 -2.852 5.074 1.00 91.25 87 GLU A CA 1
ATOM 726 C C . GLU A 1 87 ? -11.469 -1.345 5.278 1.00 91.25 87 GLU A C 1
ATOM 728 O O . GLU A 1 87 ? -11.803 -0.902 6.383 1.00 91.25 87 GLU A O 1
ATOM 733 N N . TYR A 1 88 ? -11.236 -0.539 4.241 1.00 93.44 88 TYR A N 1
ATOM 734 C CA . TYR A 1 88 ? -11.367 0.899 4.360 1.00 93.44 88 TYR A CA 1
ATOM 735 C C . TYR A 1 88 ? -12.827 1.307 4.549 1.00 93.44 88 TYR A C 1
ATOM 737 O O . TYR A 1 88 ? -13.695 1.076 3.709 1.00 93.44 88 TYR A O 1
ATOM 745 N N . ARG A 1 89 ? -13.088 1.969 5.678 1.00 89.88 89 ARG A N 1
ATOM 746 C CA . ARG A 1 89 ? -14.361 2.618 5.993 1.00 89.88 89 ARG A CA 1
ATOM 747 C C . ARG A 1 89 ? -14.080 4.022 6.509 1.00 89.88 89 ARG A C 1
ATOM 749 O O . ARG A 1 89 ? -13.083 4.248 7.199 1.00 89.88 89 ARG A O 1
ATOM 756 N N . ALA A 1 90 ? -14.973 4.963 6.205 1.00 86.44 90 ALA A N 1
ATOM 757 C CA . ALA A 1 90 ? -14.877 6.318 6.735 1.00 86.44 90 ALA A CA 1
ATOM 758 C C . ALA A 1 90 ? -14.818 6.279 8.276 1.00 86.44 90 ALA A C 1
ATOM 760 O O . ALA A 1 90 ? -15.649 5.638 8.917 1.00 86.44 90 ALA A O 1
ATOM 761 N N . GLY A 1 91 ? -13.809 6.932 8.862 1.00 85.56 91 GLY A N 1
ATOM 762 C CA . GLY A 1 91 ? -13.569 6.952 10.311 1.00 85.56 91 GLY A CA 1
ATOM 763 C C . GLY A 1 91 ? -12.590 5.893 10.840 1.00 85.56 91 GLY A C 1
ATOM 764 O O . GLY A 1 91 ? -12.201 5.972 12.004 1.00 85.56 91 GLY A O 1
ATOM 765 N N . VAL A 1 92 ? -12.138 4.936 10.021 1.00 87.81 92 VAL A N 1
ATOM 766 C CA . VAL A 1 92 ? -11.053 4.014 10.407 1.00 87.81 92 VAL A CA 1
ATOM 767 C C . VAL A 1 92 ? -9.722 4.768 10.403 1.00 87.81 92 VAL A C 1
ATOM 769 O O . VAL A 1 92 ? -9.384 5.434 9.425 1.00 87.81 92 VAL A O 1
ATOM 772 N N . SER A 1 93 ? -8.948 4.667 11.490 1.00 90.94 93 SER A N 1
ATOM 773 C CA . SER A 1 93 ? -7.625 5.296 11.544 1.00 90.94 93 SER A CA 1
ATOM 774 C C . SER A 1 93 ? -6.651 4.618 10.565 1.00 90.94 93 SER A C 1
ATOM 776 O O . SER A 1 93 ? -6.716 3.397 10.395 1.00 90.94 93 SER A O 1
ATOM 778 N N . PRO A 1 94 ? -5.708 5.356 9.946 1.00 91.12 94 PRO A N 1
ATOM 779 C CA . PRO A 1 94 ? -4.771 4.772 8.984 1.00 91.12 94 PRO A CA 1
ATOM 780 C C . PRO A 1 94 ? -3.945 3.615 9.569 1.00 91.12 94 PRO A C 1
ATOM 782 O O . PRO A 1 94 ? -3.745 2.601 8.911 1.00 91.12 94 PRO A O 1
ATOM 785 N N . ASP A 1 95 ? -3.514 3.721 10.830 1.00 90.19 95 ASP A N 1
ATOM 786 C CA . ASP A 1 95 ? -2.800 2.640 11.527 1.00 90.19 95 ASP A CA 1
ATOM 787 C C . ASP A 1 95 ? -3.688 1.422 11.799 1.00 90.19 95 ASP A C 1
ATOM 789 O O . ASP A 1 95 ? -3.227 0.280 11.748 1.00 90.19 95 ASP A O 1
ATOM 793 N N . ARG A 1 96 ? -4.985 1.634 12.063 1.00 89.75 96 ARG A N 1
ATOM 794 C CA . ARG A 1 96 ? -5.928 0.522 12.193 1.00 89.75 96 ARG A CA 1
ATOM 795 C C . ARG A 1 96 ? -6.133 -0.164 10.851 1.00 89.75 96 ARG A C 1
ATOM 797 O O . ARG A 1 96 ? -6.134 -1.388 10.832 1.00 89.75 96 ARG A O 1
ATOM 804 N N . LEU A 1 97 ? -6.254 0.587 9.758 1.00 92.75 97 LEU A N 1
ATOM 805 C CA . LEU A 1 97 ? -6.386 0.013 8.419 1.00 92.75 97 LEU A CA 1
ATOM 806 C C . LEU A 1 97 ? -5.179 -0.860 8.063 1.00 92.75 97 LEU A C 1
ATOM 808 O O . LEU A 1 97 ? -5.367 -1.999 7.653 1.00 92.75 97 LEU A O 1
ATOM 812 N N . VAL A 1 98 ? -3.959 -0.366 8.302 1.00 92.44 98 VAL A N 1
ATOM 813 C CA . VAL A 1 98 ? -2.723 -1.150 8.128 1.00 92.44 98 VAL A CA 1
ATOM 814 C C . VAL A 1 98 ? -2.812 -2.477 8.876 1.00 92.44 98 VAL A C 1
ATOM 816 O O . VAL A 1 98 ? -2.575 -3.527 8.290 1.00 92.44 98 VAL A O 1
ATOM 819 N N . ASN A 1 99 ? -3.199 -2.445 10.154 1.00 91.06 99 ASN A N 1
ATOM 820 C CA . ASN A 1 99 ? -3.343 -3.663 10.946 1.00 91.06 99 ASN A CA 1
ATOM 821 C C . ASN A 1 99 ? -4.385 -4.619 10.353 1.00 91.06 99 ASN A C 1
ATOM 823 O O . ASN A 1 99 ? -4.117 -5.813 10.263 1.00 91.06 99 ASN A O 1
ATOM 827 N N . LEU A 1 100 ? -5.558 -4.118 9.959 1.00 91.50 100 LEU A N 1
ATOM 828 C CA . LEU A 1 100 ? -6.624 -4.947 9.392 1.00 91.50 100 LEU A CA 1
ATOM 829 C C . LEU A 1 100 ? -6.158 -5.654 8.105 1.00 91.50 100 LEU A C 1
ATOM 831 O O . LEU A 1 100 ? -6.272 -6.874 8.003 1.00 91.50 100 LEU A O 1
ATOM 835 N N . VAL A 1 101 ? -5.562 -4.901 7.174 1.00 93.12 101 VAL A N 1
ATOM 836 C CA . VAL A 1 101 ? -5.060 -5.418 5.890 1.00 93.12 101 VAL A CA 1
ATOM 837 C C . VAL A 1 101 ? -3.936 -6.434 6.107 1.00 93.12 101 VAL A C 1
ATOM 839 O O . VAL A 1 101 ? -4.006 -7.553 5.599 1.00 93.12 101 VAL A O 1
ATOM 842 N N . CYS A 1 102 ? -2.916 -6.085 6.901 1.00 92.31 102 CYS A N 1
ATOM 843 C CA . CYS A 1 102 ? -1.763 -6.959 7.128 1.00 92.31 102 CYS A CA 1
ATOM 844 C C . CYS A 1 102 ? -2.160 -8.282 7.792 1.00 92.31 102 CYS A C 1
ATOM 846 O O . CYS A 1 102 ? -1.690 -9.342 7.385 1.00 92.31 102 CYS A O 1
ATOM 848 N N . ASN A 1 103 ? -3.042 -8.249 8.792 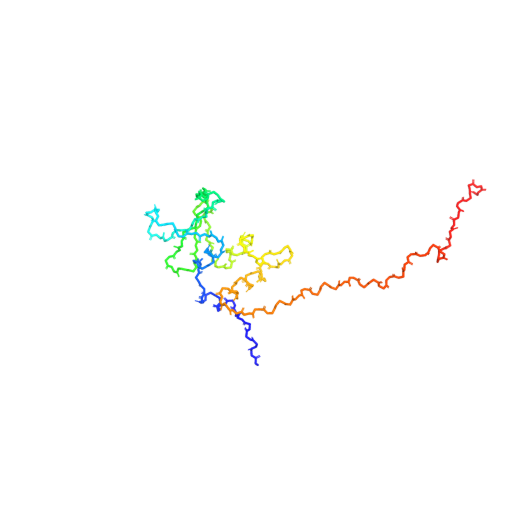1.00 90.94 103 ASN A N 1
ATOM 849 C CA . ASN A 1 103 ? -3.491 -9.471 9.455 1.00 90.94 103 ASN A CA 1
ATOM 850 C C . ASN A 1 103 ? -4.358 -10.345 8.541 1.00 90.94 103 ASN A C 1
ATOM 852 O O . ASN A 1 103 ? -4.181 -11.562 8.558 1.00 90.94 103 ASN A O 1
ATOM 856 N N . ARG A 1 104 ? -5.229 -9.758 7.702 1.00 91.94 104 ARG A N 1
ATOM 857 C CA . ARG A 1 104 ? -5.980 -10.537 6.705 1.00 91.94 104 ARG A CA 1
ATOM 858 C C . ARG A 1 104 ? -5.034 -11.272 5.762 1.00 91.94 104 ARG A C 1
ATOM 860 O O . ARG A 1 104 ? -5.207 -12.468 5.552 1.00 91.94 104 ARG A O 1
ATOM 867 N N . LEU A 1 105 ? -4.030 -10.581 5.223 1.00 91.81 105 LEU A N 1
ATOM 868 C CA . LEU A 1 105 ? -3.065 -11.190 4.302 1.00 91.81 105 LEU A CA 1
ATOM 869 C C . LEU A 1 105 ? -2.225 -12.289 4.958 1.00 91.81 105 LEU A C 1
ATOM 871 O O . LEU A 1 105 ? -1.844 -13.252 4.299 1.00 91.81 105 LEU A O 1
ATOM 875 N N . LEU A 1 106 ? -1.980 -12.184 6.264 1.00 91.25 106 LEU A N 1
ATOM 876 C CA . LEU A 1 106 ? -1.313 -13.226 7.039 1.00 91.25 106 LEU A CA 1
ATOM 877 C C . LEU A 1 106 ? -2.265 -14.326 7.545 1.00 91.25 106 LEU A C 1
ATOM 879 O O . LEU A 1 106 ? -1.826 -15.200 8.289 1.00 91.25 106 LEU A O 1
ATOM 883 N N . ASN A 1 107 ? -3.545 -14.311 7.153 1.00 87.00 107 ASN A N 1
ATOM 884 C CA . ASN A 1 107 ? -4.589 -15.222 7.639 1.00 87.00 107 ASN A CA 1
ATOM 885 C C . ASN A 1 107 ? -4.708 -15.260 9.175 1.00 87.00 107 ASN A C 1
ATOM 887 O O . ASN A 1 107 ? -5.070 -16.283 9.758 1.00 87.00 107 ASN A O 1
ATOM 891 N N . HIS A 1 108 ? -4.412 -14.140 9.838 1.00 84.00 108 HIS A N 1
ATOM 892 C CA . HIS A 1 108 ? -4.600 -13.979 11.272 1.00 84.00 108 HIS A CA 1
ATOM 893 C C . HIS A 1 108 ? -5.983 -13.369 11.536 1.00 84.00 108 HIS A C 1
ATOM 895 O O . HIS A 1 108 ? -6.209 -12.205 11.191 1.00 84.00 108 HIS A O 1
ATOM 901 N N . PRO A 1 109 ? -6.929 -14.127 12.124 1.00 71.25 109 PRO A N 1
ATOM 902 C CA . PRO A 1 109 ? -8.260 -13.611 12.400 1.00 71.25 109 PRO A CA 1
ATOM 903 C C . PRO A 1 109 ? -8.164 -12.491 13.437 1.00 71.25 109 PRO A C 1
ATOM 905 O O . PRO A 1 109 ? -7.762 -12.717 14.577 1.00 71.25 109 PRO A O 1
ATOM 908 N N . ILE A 1 110 ? -8.544 -11.277 13.044 1.00 69.94 110 ILE A N 1
ATOM 909 C CA . ILE A 1 110 ? -8.775 -10.190 13.991 1.00 69.94 110 ILE A CA 1
ATOM 910 C C . ILE A 1 110 ? -10.244 -10.248 14.371 1.00 69.94 110 ILE A C 1
ATOM 912 O O . ILE A 1 110 ? -11.108 -10.179 13.498 1.00 69.94 110 ILE A O 1
ATOM 916 N N . GLU A 1 111 ? -10.539 -10.325 15.666 1.00 63.81 111 GLU A N 1
ATOM 917 C CA . GLU A 1 111 ? -11.901 -10.097 16.131 1.00 63.81 111 GLU A CA 1
ATOM 918 C C . GLU A 1 111 ? -12.351 -8.708 15.664 1.00 63.81 111 GLU A C 1
ATOM 920 O O . GLU A 1 111 ? -11.765 -7.681 16.041 1.00 63.81 111 GLU A O 1
ATOM 925 N N . GLU A 1 112 ? -13.398 -8.659 14.835 1.00 59.56 112 GLU A N 1
ATOM 926 C CA . GLU A 1 112 ? -14.140 -7.429 14.603 1.00 59.56 112 GLU A CA 1
ATOM 927 C C . GLU A 1 112 ? -14.713 -7.000 15.953 1.00 59.56 112 GLU A C 1
ATOM 929 O O . GLU A 1 112 ? -15.820 -7.368 16.342 1.00 59.56 112 GLU A O 1
ATOM 934 N N . ARG A 1 113 ? -13.953 -6.193 16.699 1.00 59.59 113 ARG A N 1
ATOM 935 C CA . ARG A 1 113 ? -14.529 -5.347 17.733 1.00 59.59 113 ARG A CA 1
ATOM 936 C C . ARG A 1 113 ? -15.458 -4.415 16.989 1.00 59.59 113 ARG A C 1
ATOM 938 O O . ARG A 1 113 ? -15.021 -3.363 16.526 1.00 59.59 113 ARG A O 1
ATOM 945 N N . SER A 1 114 ? -16.717 -4.832 16.852 1.00 52.88 114 SER A N 1
ATOM 946 C CA . SER A 1 114 ? -17.821 -3.969 16.476 1.00 52.88 114 SER A CA 1
ATOM 947 C C . SER A 1 114 ? -17.588 -2.691 17.257 1.00 52.88 114 SER A C 1
ATOM 949 O O . SER A 1 114 ? -17.599 -2.724 18.495 1.00 52.88 114 SER A O 1
ATOM 951 N N . THR A 1 115 ? -17.256 -1.597 16.566 1.00 52.53 115 THR A N 1
ATOM 952 C CA . THR A 1 115 ? -17.287 -0.277 17.180 1.00 52.53 115 THR A CA 1
ATOM 953 C C . THR A 1 115 ? -18.635 -0.250 17.856 1.00 52.53 115 THR A C 1
ATOM 955 O O . THR A 1 115 ? -19.642 -0.383 17.157 1.00 52.53 115 THR A O 1
ATOM 958 N N . ARG A 1 116 ? -18.663 -0.261 19.195 1.00 52.25 116 ARG A N 1
ATOM 959 C CA . ARG A 1 116 ? -19.914 -0.152 19.929 1.00 52.25 116 ARG A CA 1
ATOM 960 C C . ARG A 1 116 ? -20.494 1.147 19.409 1.00 52.25 116 ARG A C 1
ATOM 962 O O . ARG A 1 116 ? -20.042 2.218 19.803 1.00 52.25 116 ARG A O 1
ATOM 969 N N . ILE A 1 117 ? -21.435 1.049 18.475 1.00 55.09 117 ILE A N 1
ATOM 970 C CA . ILE A 1 117 ? -22.369 2.113 18.201 1.00 55.09 117 ILE A CA 1
ATOM 971 C C . ILE A 1 117 ? -23.134 2.124 19.508 1.00 55.09 117 ILE A C 1
ATOM 973 O O . ILE A 1 117 ? -24.071 1.352 19.705 1.00 55.09 117 ILE A O 1
ATOM 977 N N . ILE A 1 118 ? -22.609 2.876 20.477 1.00 57.44 118 ILE A N 1
ATOM 978 C CA . ILE A 1 118 ? -23.362 3.264 21.646 1.00 57.44 118 ILE A CA 1
ATOM 979 C C . ILE A 1 118 ? -24.513 4.004 20.998 1.00 57.44 118 ILE A C 1
ATOM 981 O O . ILE A 1 118 ? -24.337 5.125 20.523 1.00 57.44 118 ILE A O 1
ATOM 985 N N . GLN A 1 119 ? -25.649 3.321 20.847 1.00 59.72 119 GLN A N 1
ATOM 986 C CA . GLN A 1 119 ? -26.868 4.010 20.495 1.00 59.72 119 GLN A CA 1
ATOM 987 C C . GLN A 1 119 ? -26.954 5.127 21.530 1.00 59.72 119 GLN A C 1
ATOM 989 O O . GLN A 1 119 ? -26.867 4.815 22.727 1.00 59.72 119 GLN A O 1
ATOM 994 N N . PRO A 1 120 ? -26.979 6.406 21.113 1.00 61.91 120 PRO A N 1
ATOM 995 C CA . PRO A 1 120 ? -27.101 7.487 22.072 1.00 61.91 120 PRO A CA 1
ATOM 996 C C . PRO A 1 120 ? -28.297 7.128 22.942 1.00 61.91 120 PRO A C 1
ATOM 998 O O . PRO A 1 120 ? -29.361 6.814 22.403 1.00 61.91 120 PRO A O 1
ATOM 1001 N N . LYS A 1 121 ? -28.078 7.037 24.260 1.00 62.69 121 LYS A N 1
ATOM 1002 C CA . LYS A 1 121 ? -29.111 6.655 25.223 1.00 62.69 121 LYS A CA 1
ATOM 1003 C C . LYS A 1 121 ? -30.341 7.503 24.914 1.00 62.69 121 LYS A C 1
ATOM 1005 O O . LYS A 1 121 ? -30.337 8.704 25.163 1.00 62.69 121 LYS A O 1
ATOM 1010 N N . ARG A 1 122 ? -31.383 6.888 24.351 1.00 61.12 122 ARG A N 1
ATOM 1011 C CA . ARG A 1 122 ? -32.688 7.522 24.127 1.00 61.12 122 ARG A CA 1
ATOM 1012 C C . ARG A 1 122 ? -33.481 7.577 25.439 1.00 61.12 122 ARG A C 1
ATOM 1014 O O . ARG A 1 122 ? -34.692 7.439 25.428 1.00 61.12 122 ARG A O 1
ATOM 1021 N N . ASP A 1 123 ? -32.795 7.794 26.559 1.00 62.25 123 ASP A N 1
ATOM 1022 C CA . ASP A 1 123 ? -33.402 8.082 27.861 1.00 62.25 123 ASP A CA 1
ATOM 1023 C C . ASP A 1 123 ? -33.501 9.603 28.058 1.00 62.25 123 ASP A C 1
ATOM 1025 O O . ASP A 1 123 ? -33.272 10.128 29.144 1.00 62.25 123 ASP A O 1
ATOM 1029 N N . VAL A 1 124 ? -33.779 10.341 26.982 1.00 69.81 124 VAL A N 1
ATOM 1030 C CA . VAL A 1 124 ? -34.175 11.743 27.096 1.00 69.81 124 VAL A CA 1
ATOM 1031 C C . VAL A 1 124 ? -35.692 11.730 27.140 1.00 69.81 124 VAL A C 1
ATOM 1033 O O . VAL A 1 124 ? -36.322 11.223 26.209 1.00 69.81 124 VAL A O 1
ATOM 1036 N N . LYS A 1 125 ? -36.267 12.238 28.239 1.00 77.81 125 LYS A N 1
ATOM 1037 C CA . LYS A 1 125 ? -37.715 12.426 28.377 1.00 77.81 125 LYS A CA 1
ATOM 1038 C C . LYS A 1 125 ? -38.229 13.084 27.086 1.00 77.81 125 LYS A C 1
ATOM 1040 O O . LYS A 1 125 ? -37.638 14.086 26.670 1.00 77.81 125 LYS A O 1
ATOM 1045 N N . PRO A 1 126 ? -39.251 12.520 26.416 1.00 83.00 126 PRO A N 1
ATOM 1046 C CA . PRO A 1 126 ? -39.821 13.159 25.239 1.00 83.00 126 PRO A CA 1
ATOM 1047 C C . PRO A 1 126 ? -40.246 14.581 25.603 1.00 83.00 126 PRO A C 1
ATOM 1049 O O . PRO A 1 126 ? -40.705 14.822 26.717 1.00 83.00 126 PRO A O 1
ATOM 1052 N N . PHE A 1 127 ? -40.050 15.516 24.674 1.00 82.62 127 PHE A N 1
ATOM 1053 C CA . PHE A 1 127 ? -40.519 16.883 24.855 1.00 82.62 127 PHE A CA 1
ATOM 1054 C C . PHE A 1 127 ? -42.024 16.857 25.132 1.00 82.62 127 PHE A C 1
ATOM 1056 O O . PHE A 1 127 ? -42.793 16.380 24.295 1.00 82.62 127 PHE A O 1
ATOM 1063 N N . ASP A 1 128 ? -42.419 17.373 26.292 1.00 86.94 128 ASP A N 1
ATOM 1064 C CA . ASP A 1 128 ? -43.808 17.633 26.625 1.00 86.94 128 ASP A CA 1
ATOM 1065 C C . ASP A 1 128 ? -43.964 19.122 26.905 1.00 86.94 128 ASP A C 1
ATOM 1067 O O . ASP A 1 128 ? -43.320 19.685 27.791 1.00 86.94 128 ASP A O 1
ATOM 1071 N N . ILE A 1 129 ? -44.817 19.776 26.124 1.00 84.62 129 ILE A N 1
ATOM 1072 C CA . ILE A 1 129 ? -45.079 21.203 26.279 1.00 84.62 129 ILE A CA 1
ATOM 1073 C C . ILE A 1 129 ? -45.725 21.514 27.637 1.00 84.62 129 ILE A C 1
ATOM 1075 O O . ILE A 1 129 ? -45.606 22.640 28.111 1.00 84.62 129 ILE A O 1
ATOM 1079 N N . THR A 1 130 ? -46.357 20.531 28.293 1.00 87.50 130 THR A N 1
ATOM 1080 C CA . THR A 1 130 ? -46.941 20.713 29.630 1.00 87.50 130 THR A CA 1
ATOM 1081 C C . THR A 1 130 ? -45.899 20.894 30.731 1.00 87.50 130 THR A C 1
ATOM 1083 O O . THR A 1 130 ? -46.248 21.363 31.810 1.00 87.50 130 THR A O 1
ATOM 1086 N N . ASP A 1 131 ? -44.636 20.533 30.487 1.00 87.81 131 ASP A N 1
ATOM 1087 C CA . ASP A 1 131 ? -43.543 20.737 31.447 1.00 87.81 131 ASP A CA 1
ATOM 1088 C C . ASP A 1 131 ? -43.044 22.192 31.497 1.00 87.81 131 ASP A C 1
ATOM 1090 O O . ASP A 1 131 ? -42.178 22.519 32.310 1.00 87.81 131 ASP A O 1
ATOM 1094 N N . TYR A 1 132 ? -43.548 23.063 30.618 1.00 85.31 132 TYR A N 1
ATOM 1095 C CA . TYR A 1 132 ? -43.052 24.424 30.448 1.00 85.31 132 TYR A CA 1
ATOM 1096 C C . TYR A 1 132 ? -44.157 25.454 30.676 1.00 85.31 132 TYR A C 1
ATOM 1098 O O . TYR A 1 132 ? -45.278 25.326 30.184 1.00 85.31 132 TYR A O 1
ATOM 1106 N N . GLU A 1 133 ? -43.820 26.530 31.385 1.00 85.69 133 GLU A N 1
ATOM 1107 C CA . GLU A 1 133 ? -44.701 27.684 31.541 1.00 85.69 133 GLU A CA 1
ATOM 1108 C C . GLU A 1 133 ? -44.633 28.559 30.281 1.00 85.69 133 GLU A C 1
ATOM 1110 O O . GLU A 1 133 ? -43.605 29.155 29.952 1.00 85.69 133 GLU A O 1
ATOM 1115 N N . ILE A 1 134 ? -45.735 28.606 29.529 1.00 85.56 134 ILE A N 1
ATOM 1116 C CA . ILE A 1 134 ? -45.819 29.385 28.291 1.00 85.56 134 ILE A CA 1
ATOM 1117 C C . ILE A 1 134 ? -46.149 30.836 28.641 1.00 85.56 134 ILE A C 1
ATOM 1119 O O . ILE A 1 134 ? -47.319 31.201 28.786 1.00 85.56 134 ILE A O 1
ATOM 1123 N N . HIS A 1 135 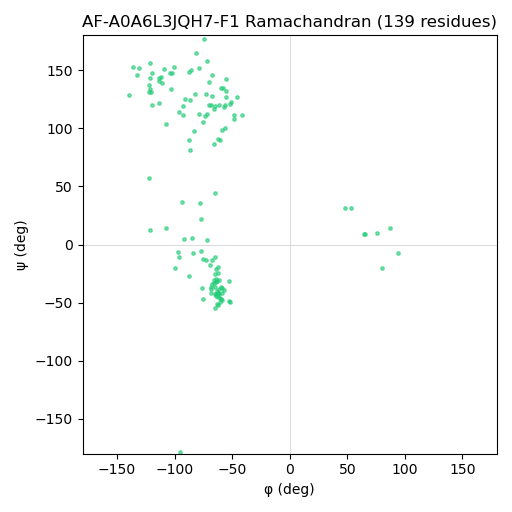? -45.130 31.690 28.709 1.00 83.25 135 HIS A N 1
ATOM 1124 C CA . HIS A 1 135 ? -45.348 33.130 28.800 1.00 83.25 135 HIS A CA 1
ATOM 1125 C C . HIS A 1 135 ? -45.850 33.674 27.463 1.00 83.25 135 HIS A C 1
ATOM 1127 O O . HIS A 1 135 ? -45.138 33.695 26.457 1.00 83.25 135 HIS A O 1
ATOM 1133 N N . ARG A 1 136 ? -47.106 34.119 27.452 1.00 79.56 136 ARG A N 1
ATOM 1134 C CA . ARG A 1 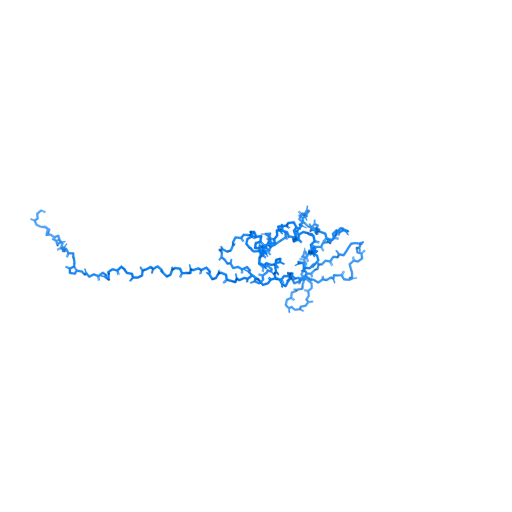136 ? -47.684 34.834 26.316 1.00 79.56 136 ARG A CA 1
ATOM 1135 C C . ARG A 1 136 ? -47.374 36.311 26.468 1.00 79.56 136 ARG A C 1
ATOM 1137 O O . ARG A 1 136 ? -47.695 36.915 27.486 1.00 79.56 136 ARG A O 1
ATOM 1144 N N . PHE A 1 137 ? -46.747 36.872 25.445 1.00 81.06 137 PHE A N 1
ATOM 1145 C CA . PHE A 1 137 ? -46.483 38.298 25.378 1.00 81.06 137 PHE A CA 1
ATOM 1146 C C . PHE A 1 137 ? -47.811 39.064 25.294 1.00 81.06 137 PHE A C 1
ATOM 1148 O O . PHE A 1 137 ? -48.577 38.860 24.349 1.00 81.06 137 PHE A O 1
ATOM 1155 N N . ASN A 1 138 ? -48.077 39.922 26.281 1.00 77.12 138 ASN A N 1
ATOM 1156 C CA . ASN A 1 138 ? -49.190 40.865 26.259 1.00 77.12 138 ASN A CA 1
ATOM 1157 C C . ASN A 1 138 ? -48.667 42.224 25.765 1.00 77.12 138 ASN A C 1
ATOM 1159 O O . ASN A 1 138 ? -47.881 42.847 26.469 1.00 77.12 138 ASN A O 1
ATOM 1163 N N . PRO A 1 139 ? -49.094 42.712 24.589 1.00 72.62 139 PRO A N 1
ATOM 1164 C CA . PRO A 1 139 ? -48.592 43.955 23.994 1.00 72.62 139 PRO A CA 1
ATOM 1165 C C . PRO A 1 139 ? -49.163 45.244 24.629 1.00 72.62 139 PRO A C 1
ATOM 1167 O O . PRO A 1 139 ? -49.216 46.273 23.961 1.00 72.62 139 PRO A O 1
ATOM 1170 N N . GLN A 1 140 ? -49.657 45.190 25.870 1.00 66.38 140 GLN A N 1
ATOM 1171 C CA . GLN A 1 140 ? -50.272 46.326 26.578 1.00 66.38 140 GLN A CA 1
ATOM 1172 C C . GLN A 1 140 ? -49.572 46.688 27.903 1.00 66.38 140 GLN A C 1
ATOM 1174 O O . GLN A 1 140 ? -50.118 47.494 28.652 1.00 66.38 140 GLN A O 1
ATOM 1179 N N . ASP A 1 141 ? -48.376 46.143 28.153 1.00 56.59 141 ASP A N 1
ATOM 1180 C CA . ASP A 1 141 ? -47.393 46.694 29.103 1.00 56.59 141 ASP A CA 1
ATOM 1181 C C . ASP A 1 141 ? -46.242 47.353 28.325 1.00 56.59 141 ASP A C 1
ATOM 1183 O O . ASP A 1 141 ? -45.723 46.698 27.385 1.00 56.59 141 ASP A O 1
#

Radius of gyration: 25.61 Å; Cα contacts (8 Å, |Δi|>4): 139; chains: 1; bounding box: 65×62×53 Å